Protein 6V7S (pdb70)

Solvent-accessible surface area: 10197 Å² total

Structure (mmCIF, N/CA/C/O backbone):
data_6V7S
#
_entry.id   6V7S
#
_cell.length_a   38.294
_cell.length_b   38.457
_cell.length_c   120.947
_cell.angle_alpha   90.000
_cell.angle_beta   90.000
_cell.angle_gamma   90.000
#
_symmetry.space_group_name_H-M   'P 21 21 21'
#
loop_
_entity.id
_entity.type
_entity.pdbx_description
1 polymer 'Small ubiquitin-related modifier 1'
2 polymer 'Protein PIAS'
3 water water
#
loop_
_atom_site.group_PDB
_atom_site.id
_atom_site.type_symbol
_atom_site.label_atom_id
_atom_site.label_alt_id
_atom_site.label_comp_id
_atom_site.label_asym_id
_atom_site.label_entity_id
_atom_site.label_seq_id
_atom_site.pdbx_PDB_ins_code
_atom_site.Cartn_x
_atom_site.Cartn_y
_atom_site.Cartn_z
_atom_site.occupancy
_atom_site.B_iso_or_equiv
_atom_site.auth_seq_id
_atom_site.auth_comp_id
_atom_site.auth_asym_id
_atom_site.auth_atom_id
_atom_site.pdbx_PDB_model_num
ATOM 1 N N . TYR A 1 7 ? -5.187 9.962 5.039 1.00 26.85 21 TYR C N 1
ATOM 2 C CA . TYR A 1 7 ? -5.337 8.590 4.587 1.00 26.19 21 TYR C CA 1
ATOM 3 C C . TYR A 1 7 ? -4.164 8.167 3.719 1.00 25.65 21 TYR C C 1
ATOM 4 O O . TYR A 1 7 ? -3.516 8.998 3.068 1.00 34.30 21 TYR C O 1
ATOM 22 N N . ILE A 1 8 ? -3.914 6.857 3.694 1.00 21.61 22 ILE C N 1
ATOM 23 C CA . ILE A 1 8 ? -2.960 6.284 2.760 1.00 22.54 22 ILE C CA 1
ATOM 24 C C . ILE A 1 8 ? -3.502 4.948 2.263 1.00 23.00 22 ILE C C 1
ATOM 25 O O . ILE A 1 8 ? -4.325 4.299 2.913 1.00 20.49 22 ILE C O 1
ATOM 41 N N . LYS A 1 9 ? -3.025 4.560 1.093 1.00 19.78 23 LYS C N 1
ATOM 42 C CA . LYS A 1 9 ? -3.349 3.274 0.505 1.00 18.70 23 LYS C CA 1
ATOM 43 C C . LYS A 1 9 ? -2.188 2.325 0.762 1.00 20.47 23 LYS C C 1
ATOM 44 O O . LYS A 1 9 ? -1.030 2.672 0.524 1.00 21.00 23 LYS C O 1
ATOM 63 N N . LEU A 1 10 ? -2.513 1.135 1.252 1.00 15.90 24 LEU C N 1
ATOM 64 C CA . LEU A 1 10 ? -1.549 0.085 1.541 1.00 15.03 24 LEU C CA 1
ATOM 65 C C . LEU A 1 10 ? -1.881 -1.120 0.673 1.00 19.28 24 LEU C C 1
ATOM 66 O O . LEU A 1 10 ? -3.055 -1.407 0.417 1.00 18.07 24 LEU C O 1
ATOM 82 N N . LYS A 1 11 ? -0.849 -1.806 0.195 1.00 17.45 25 LYS C N 1
ATOM 83 C CA . LYS A 1 11 ? -1.010 -2.984 -0.647 1.00 14.73 25 LYS C CA 1
ATOM 84 C C . LYS A 1 11 ? -0.698 -4.220 0.185 1.00 15.77 25 LYS C C 1
ATOM 85 O O . LYS A 1 11 ? 0.420 -4.363 0.701 1.00 17.10 25 LYS C O 1
ATOM 104 N N . VAL A 1 12 ? -1.664 -5.111 0.313 1.00 13.60 26 VAL C N 1
ATOM 105 C CA . VAL A 1 12 ? -1.499 -6.339 1.081 1.00 12.73 26 VAL C CA 1
ATOM 106 C C . VAL A 1 12 ? -1.288 -7.479 0.101 1.00 17.39 26 VAL C C 1
ATOM 107 O O . VAL A 1 12 ? -2.196 -7.828 -0.665 1.00 15.85 26 VAL C O 1
ATOM 120 N N . ILE A 1 13 ? -0.098 -8.059 0.154 1.00 13.75 27 ILE C N 1
ATOM 121 C CA . ILE A 1 13 ? 0.390 -9.021 -0.814 1.00 13.91 27 ILE C CA 1
ATOM 122 C C . ILE A 1 13 ? 0.427 -10.385 -0.163 1.00 16.37 27 ILE C C 1
ATOM 123 O O . ILE A 1 13 ? 1.029 -10.555 0.910 1.00 15.75 27 ILE C O 1
ATOM 139 N N . GLY A 1 14 ? -0.233 -11.341 -0.797 1.00 16.10 28 GLY C N 1
ATOM 140 C CA . GLY A 1 14 ? -0.314 -12.685 -0.271 1.00 15.04 28 GLY C CA 1
ATOM 141 C C . GLY A 1 14 ? 0.739 -13.608 -0.828 1.00 16.75 28 GLY C C 1
ATOM 142 O O . GLY A 1 14 ? 1.482 -13.266 -1.761 1.00 18.97 28 GLY C O 1
ATOM 146 N N . GLN A 1 15 ? 0.776 -14.823 -0.309 1.00 19.26 29 GLN C N 1
ATOM 147 C CA . GLN A 1 15 ? 1.826 -15.795 -0.645 1.00 23.80 29 GLN C CA 1
ATOM 148 C C . GLN A 1 15 ? 1.719 -16.194 -2.111 1.00 22.64 29 GLN C C 1
ATOM 149 O O . GLN A 1 15 ? 2.686 -16.566 -2.691 1.00 25.69 29 GLN C O 1
ATOM 163 N N . ASP A 1 16 ? 0.532 -16.028 -2.676 1.00 21.91 30 ASP C N 1
ATOM 164 C CA . ASP A 1 16 ? 0.296 -16.330 -4.075 1.00 21.93 30 ASP C CA 1
ATOM 165 C C . ASP A 1 16 ? 0.464 -15.124 -4.992 1.00 22.31 30 ASP C C 1
ATOM 166 O O . ASP A 1 16 ? 0.074 -15.192 -6.162 1.00 22.02 30 ASP C O 1
ATOM 175 N N . SER A 1 17 ? 0.995 -14.019 -4.484 1.00 20.71 31 SER C N 1
ATOM 176 C CA . SER A 1 17 ? 1.289 -12.818 -5.250 1.00 19.75 31 SER C CA 1
ATOM 177 C C . SER A 1 17 ? 0.045 -11.986 -5.519 1.00 17.17 31 SER C C 1
ATOM 178 O O . SER A 1 17 ? 0.148 -10.965 -6.235 1.00 18.95 31 SER C O 1
ATOM 186 N N . SER A 1 18 ? -1.130 -12.381 -5.025 1.00 16.80 32 SER C N 1
ATOM 187 C CA . SER A 1 18 ? -2.308 -11.553 -5.200 1.00 19.10 32 SER C CA 1
ATOM 188 C C . SER A 1 18 ? -2.206 -10.308 -4.315 1.00 16.74 32 SER C C 1
ATOM 189 O O . SER A 1 18 ? -1.417 -10.259 -3.370 1.00 18.76 32 SER C O 1
ATOM 197 N N . GLU A 1 19 ? -3.030 -9.302 -4.618 1.00 15.23 33 GLU C N 1
ATOM 198 C CA . GLU A 1 19 ? -3.015 -8.080 -3.839 1.00 14.61 33 GLU C CA 1
ATOM 199 C C . GLU A 1 19 ? -4.431 -7.625 -3.534 1.00 13.71 33 GLU C C 1
ATOM 200 O O . GLU A 1 19 ? -5.289 -7.608 -4.426 1.00 15.78 33 GLU C O 1
ATOM 212 N N . ILE A 1 20 ? -4.651 -7.183 -2.296 1.00 14.71 34 ILE C N 1
ATOM 213 C CA . ILE A 1 20 ? -5.823 -6.395 -1.941 1.00 13.14 34 ILE C CA 1
ATOM 214 C C . ILE A 1 20 ? -5.305 -5.106 -1.323 1.00 14.14 34 ILE C C 1
ATOM 215 O O . ILE A 1 20 ? -4.436 -5.146 -0.440 1.00 14.52 34 ILE C O 1
ATOM 231 N N . HIS A 1 21 ? -5.805 -3.975 -1.808 1.00 16.05 35 HIS C N 1
ATOM 232 C CA . HIS A 1 21 ? -5.372 -2.659 -1.355 1.00 15.26 35 HIS C CA 1
ATOM 233 C C . HIS A 1 21 ? -6.399 -2.084 -0.391 1.00 15.98 35 HIS C C 1
ATOM 234 O O . HIS A 1 21 ? -7.603 -2.352 -0.510 1.00 15.63 35 HIS C O 1
ATOM 248 N N . PHE A 1 22 ? -5.909 -1.345 0.605 1.00 14.83 36 PHE C N 1
ATOM 249 C CA . PHE A 1 22 ? -6.754 -0.770 1.637 1.00 15.46 36 PHE C CA 1
ATOM 250 C C . PHE A 1 22 ? -6.435 0.706 1.810 1.00 17.98 36 PHE C C 1
ATOM 251 O O . PHE A 1 22 ? -5.270 1.099 1.900 1.00 19.07 36 PHE C O 1
ATOM 293 N N . VAL A 1 24 ? -6.705 3.492 4.436 1.00 20.92 38 VAL C N 1
ATOM 294 C CA . VAL A 1 24 ? -6.819 3.604 5.875 1.00 25.07 38 VAL C CA 1
ATOM 295 C C . VAL A 1 24 ? -6.312 4.940 6.382 1.00 20.25 38 VAL C C 1
ATOM 296 O O . VAL A 1 24 ? -5.507 5.617 5.733 1.00 21.94 38 VAL C O 1
ATOM 309 N N . LYS A 1 25 ? -6.734 5.309 7.560 1.00 21.90 39 LYS C N 1
ATOM 310 C CA . LYS A 1 25 ? -6.189 6.454 8.219 1.00 25.62 39 LYS C CA 1
ATOM 311 C C . LYS A 1 25 ? -4.858 6.170 8.893 1.00 19.17 39 LYS C C 1
ATOM 312 O O . LYS A 1 25 ? -4.635 5.120 9.374 1.00 20.12 39 LYS C O 1
ATOM 331 N N . MET A 1 26 ? -4.017 7.182 8.930 1.00 21.62 40 MET C N 1
ATOM 332 C CA . MET A 1 26 ? -2.710 7.036 9.547 1.00 19.82 40 MET C CA 1
ATOM 333 C C . MET A 1 26 ? -2.813 6.671 11.012 1.00 24.30 40 MET C C 1
ATOM 334 O O . MET A 1 26 ? -1.858 6.107 11.563 1.00 21.98 40 MET C O 1
ATOM 348 N N . THR A 1 27 ? -3.943 6.969 11.647 1.00 20.40 41 THR C N 1
ATOM 349 C CA . THR A 1 27 ? -4.118 6.728 13.068 1.00 18.02 41 THR C CA 1
ATOM 350 C C . THR A 1 27 ? -4.952 5.495 13.366 1.00 22.25 41 THR C C 1
ATOM 351 O O . THR A 1 27 ? -5.164 5.172 14.539 1.00 25.29 41 THR C O 1
ATOM 362 N N . THR A 1 28 ? -5.408 4.791 12.343 1.00 20.02 42 THR C N 1
ATOM 363 C CA . THR A 1 28 ? -6.254 3.621 12.546 1.00 23.70 42 THR C CA 1
ATOM 364 C C . THR A 1 28 ? -5.441 2.435 13.031 1.00 17.85 42 THR C C 1
ATOM 365 O O . THR A 1 28 ? -4.365 2.129 12.502 1.00 21.46 42 THR C O 1
ATOM 376 N N . HIS A 1 29 ? -5.955 1.771 14.064 1.00 18.46 43 HIS C N 1
ATOM 377 C CA . HIS A 1 29 ? -5.382 0.514 14.518 1.00 15.69 43 HIS C CA 1
ATOM 378 C C . HIS A 1 29 ? -5.612 -0.555 13.457 1.00 16.60 43 HIS C C 1
ATOM 379 O O . HIS A 1 29 ? -6.709 -0.687 12.913 1.00 19.31 43 HIS C O 1
ATOM 393 N N . LEU A 1 30 ? -4.568 -1.300 13.141 1.00 14.93 44 LEU C N 1
ATOM 394 C CA . LEU A 1 30 ? -4.602 -2.127 11.936 1.00 17.94 44 LEU C CA 1
ATOM 395 C C . LEU A 1 30 ? -5.322 -3.459 12.105 1.00 14.89 44 LEU C C 1
ATOM 396 O O . LEU A 1 30 ? -5.431 -4.215 11.129 1.00 14.83 44 LEU C O 1
ATOM 412 N N . LYS A 1 31 ? -5.840 -3.769 13.282 1.00 15.11 45 LYS C N 1
ATOM 413 C CA . LYS A 1 31 ? -6.678 -4.948 13.437 1.00 16.29 45 LYS C CA 1
ATOM 414 C C . LYS A 1 31 ? -7.781 -4.998 12.380 1.00 16.83 45 LYS C C 1
ATOM 415 O O . LYS A 1 31 ? -8.057 -6.062 11.826 1.00 14.17 45 LYS C O 1
ATOM 434 N N . LYS A 1 32 ? -8.444 -3.864 12.118 1.00 17.63 46 LYS C N 1
ATOM 435 C CA . LYS A 1 32 ? -9.546 -3.849 11.160 1.00 20.20 46 LYS C CA 1
ATOM 436 C C . LYS A 1 32 ? -9.077 -4.275 9.767 1.00 16.37 46 LYS C C 1
ATOM 437 O O . LYS A 1 32 ? -9.787 -5.004 9.066 1.00 18.36 46 LYS C O 1
ATOM 456 N N . LEU A 1 33 ? -7.876 -3.844 9.358 1.00 16.00 47 LEU C N 1
ATOM 457 C CA . LEU A 1 33 ? -7.346 -4.261 8.066 1.00 14.05 47 LEU C CA 1
ATOM 458 C C . LEU A 1 33 ? -7.088 -5.759 8.062 1.00 15.47 47 LEU C C 1
ATOM 459 O O . LEU A 1 33 ? -7.430 -6.461 7.105 1.00 14.94 47 LEU C O 1
ATOM 475 N N . LYS A 1 34 ? -6.498 -6.272 9.140 1.00 15.00 48 LYS C N 1
ATOM 476 C CA . LYS A 1 34 ? -6.226 -7.702 9.246 1.00 14.36 48 LYS C CA 1
ATOM 477 C C . LYS A 1 34 ? -7.503 -8.516 9.130 1.00 12.81 48 LYS C C 1
ATOM 478 O O . LYS A 1 34 ? -7.564 -9.526 8.416 1.00 14.97 48 LYS C O 1
ATOM 497 N N . GLU A 1 35 ? -8.517 -8.117 9.835 1.00 14.62 49 GLU C N 1
ATOM 498 C CA . GLU A 1 35 ? -9.762 -8.820 9.828 1.00 13.80 49 GLU C CA 1
ATOM 499 C C . GLU A 1 35 ? -10.454 -8.793 8.490 1.00 12.25 49 GLU C C 1
ATOM 500 O O . GLU A 1 35 ? -10.992 -9.746 8.071 1.00 15.32 49 GLU C O 1
ATOM 512 N N . SER A 1 36 ? -10.415 -7.651 7.848 1.00 13.23 50 SER C N 1
ATOM 513 C CA . SER A 1 36 ? -11.028 -7.537 6.526 1.00 14.64 50 SER C CA 1
ATOM 514 C C . SER A 1 36 ? -10.287 -8.408 5.519 1.00 13.12 50 SER C C 1
ATOM 515 O O . SER A 1 36 ? -10.914 -9.110 4.714 1.00 13.84 50 SER C O 1
ATOM 523 N N . TYR A 1 37 ? -8.954 -8.379 5.542 1.00 12.67 51 TYR C N 1
ATOM 524 C CA . TYR A 1 37 ? -8.194 -9.214 4.623 1.00 12.61 51 TYR C CA 1
ATOM 525 C C . TYR A 1 37 ? -8.497 -10.701 4.846 1.00 11.77 51 TYR C C 1
ATOM 526 O O . TYR A 1 37 ? -8.728 -11.453 3.896 1.00 13.13 51 TYR C O 1
ATOM 544 N N . ALA A 1 38 ? -8.471 -11.160 6.097 1.00 13.70 52 ALA C N 1
ATOM 545 C CA . ALA A 1 38 ? -8.732 -12.576 6.356 1.00 14.26 52 ALA C CA 1
ATOM 546 C C . ALA A 1 38 ? -10.132 -12.959 5.916 1.00 12.35 52 ALA C C 1
ATOM 547 O O . ALA A 1 38 ? -10.360 -14.048 5.360 1.00 14.18 52 ALA C O 1
ATOM 554 N N . GLN A 1 39 ? -11.100 -12.079 6.161 1.00 14.40 53 GLN C N 1
ATOM 555 C CA . GLN A 1 39 ? -12.458 -12.348 5.713 1.00 14.34 53 GLN C CA 1
ATOM 556 C C . GLN A 1 39 ? -12.513 -12.565 4.208 1.00 16.01 53 GLN C C 1
ATOM 557 O O . GLN A 1 39 ? -13.166 -13.495 3.730 1.00 17.20 53 GLN C O 1
ATOM 571 N N . ARG A 1 40 ? -11.816 -11.713 3.443 1.00 13.28 54 ARG C N 1
ATOM 572 C CA A ARG A 1 40 ? -11.841 -11.837 1.993 0.50 13.82 54 ARG C CA 1
ATOM 573 C CA B ARG A 1 40 ? -11.841 -11.840 1.995 0.50 13.60 54 ARG C CA 1
ATOM 574 C C . ARG A 1 40 ? -11.083 -13.068 1.508 1.00 16.33 54 ARG C C 1
ATOM 575 O O . ARG A 1 40 ? -11.408 -13.611 0.442 1.00 16.74 54 ARG C O 1
ATOM 615 N N . GLN A 1 41 ? -10.082 -13.529 2.262 1.00 14.37 55 GLN C N 1
ATOM 616 C CA . GLN A 1 41 ? -9.423 -14.781 1.920 1.00 15.01 55 GLN C CA 1
ATOM 617 C C . GLN A 1 41 ? -10.190 -16.007 2.395 1.00 17.35 55 GLN C C 1
ATOM 618 O O . GLN A 1 41 ? -9.843 -17.130 2.001 1.00 23.35 55 GLN C O 1
ATOM 632 N N . GLY A 1 42 ? -11.232 -15.836 3.206 1.00 15.66 56 GLY C N 1
ATOM 633 C CA . GLY A 1 42 ? -11.990 -16.950 3.727 1.00 19.38 56 GLY C CA 1
ATOM 634 C C . GLY A 1 42 ? -11.268 -17.799 4.743 1.00 18.58 56 GLY C C 1
ATOM 635 O O . GLY A 1 42 ? -11.490 -19.021 4.778 1.00 21.68 56 GLY C O 1
ATOM 639 N N . VAL A 1 43 ? -10.397 -17.192 5.558 1.00 17.48 57 VAL C N 1
ATOM 640 C CA . VAL A 1 43 ? -9.645 -17.916 6.578 1.00 19.10 57 VAL C CA 1
ATOM 641 C C . VAL A 1 43 ? -9.705 -17.156 7.887 1.00 16.17 57 VAL C C 1
ATOM 642 O O . VAL A 1 43 ? -9.938 -15.931 7.914 1.00 17.67 57 VAL C O 1
ATOM 655 N N . PRO A 1 44 ? -9.451 -17.837 9.006 1.00 17.74 58 PRO C N 1
ATOM 656 C CA . PRO A 1 44 ? -9.449 -17.156 10.296 1.00 19.00 58 PRO C CA 1
ATOM 657 C C . PRO A 1 44 ? -8.295 -16.182 10.388 1.00 18.82 58 PRO C C 1
ATOM 658 O O . PRO A 1 44 ? -7.190 -16.437 9.893 1.00 17.57 58 PRO C O 1
ATOM 669 N N . MET A 1 45 ? -8.564 -15.028 11.015 1.00 21.90 59 MET C N 1
ATOM 670 C CA . MET A 1 45 ? -7.520 -14.025 11.171 1.00 19.77 59 MET C CA 1
ATOM 671 C C . MET A 1 45 ? -6.299 -14.611 11.870 1.00 17.45 59 MET C C 1
ATOM 672 O O . MET A 1 45 ? -5.163 -14.317 11.487 1.00 21.25 59 MET C O 1
ATOM 686 N N . ASN A 1 46 ? -6.509 -15.476 12.867 1.00 20.48 60 ASN C N 1
ATOM 687 C CA . ASN A 1 46 ? -5.367 -16.007 13.602 1.00 23.63 60 ASN C CA 1
ATOM 688 C C . ASN A 1 46 ? -4.558 -17.033 12.809 1.00 24.66 60 ASN C C 1
ATOM 689 O O . ASN A 1 46 ? -3.536 -17.500 13.319 1.00 23.51 60 ASN C O 1
ATOM 700 N N . SER A 1 47 ? -4.951 -17.367 11.585 1.00 18.34 61 SER C N 1
ATOM 701 C CA . SER A 1 47 ? -4.165 -18.270 10.765 1.00 18.19 61 SER C CA 1
ATOM 702 C C . SER A 1 47 ? -3.115 -17.537 9.942 1.00 16.75 61 SER C C 1
ATOM 703 O O . SER A 1 47 ? -2.337 -18.199 9.248 1.00 19.44 61 SER C O 1
ATOM 711 N N . LEU A 1 48 ? -3.100 -16.208 10.004 1.00 15.21 62 LEU C N 1
ATOM 712 C CA . LEU A 1 48 ? -2.229 -15.383 9.194 1.00 16.13 62 LEU C CA 1
ATOM 713 C C . LEU A 1 48 ? -1.376 -14.515 10.101 1.00 17.65 62 LEU C C 1
ATOM 714 O O . LEU A 1 48 ? -1.729 -14.263 11.253 1.00 19.71 62 LEU C O 1
ATOM 730 N N . ARG A 1 49 ? -0.222 -14.102 9.571 1.00 14.00 63 ARG C N 1
ATOM 731 C CA . ARG A 1 49 ? 0.581 -13.053 10.168 1.00 13.22 63 ARG C CA 1
ATOM 732 C C . ARG A 1 49 ? 0.854 -11.993 9.113 1.00 15.08 63 ARG C C 1
ATOM 733 O O . ARG A 1 49 ? 1.033 -12.301 7.931 1.00 14.16 63 ARG C O 1
ATOM 754 N N . PHE A 1 50 ? 0.850 -10.742 9.543 1.00 13.73 64 PHE C N 1
ATOM 755 C CA . PHE A 1 50 ? 0.934 -9.594 8.652 1.00 12.82 64 PHE C CA 1
ATOM 756 C C . PHE A 1 50 ? 2.225 -8.866 8.994 1.00 14.04 64 PHE C C 1
ATOM 757 O O . PHE A 1 50 ? 2.426 -8.480 10.154 1.00 13.38 64 PHE C O 1
ATOM 774 N N . LEU A 1 51 ? 3.100 -8.692 8.012 1.00 14.29 65 LEU C N 1
ATOM 775 C CA . LEU A 1 51 ? 4.410 -8.111 8.237 1.00 12.03 65 LEU C CA 1
ATOM 776 C C . LEU A 1 51 ? 4.596 -6.832 7.437 1.00 13.18 65 LEU C C 1
ATOM 777 O O . LEU A 1 51 ? 4.107 -6.700 6.307 1.00 14.57 65 LEU C O 1
ATOM 793 N N . PHE A 1 52 ? 5.269 -5.867 8.060 1.00 13.61 66 PHE C N 1
ATOM 794 C CA . PHE A 1 52 ? 5.740 -4.667 7.389 1.00 14.49 66 PHE C CA 1
ATOM 795 C C . PHE A 1 52 ? 7.250 -4.626 7.547 1.00 15.63 66 PHE C C 1
ATOM 796 O O . PHE A 1 52 ? 7.760 -4.619 8.672 1.00 16.93 66 PHE C O 1
ATOM 813 N N . GLU A 1 53 ? 7.958 -4.626 6.426 1.00 15.94 67 GLU C N 1
ATOM 814 C CA . GLU A 1 53 ? 9.419 -4.694 6.442 1.00 18.74 67 GLU C CA 1
ATOM 815 C C . GLU A 1 53 ? 9.875 -5.876 7.297 1.00 17.29 67 GLU C C 1
ATOM 816 O O . GLU A 1 53 ? 10.876 -5.811 8.027 1.00 20.80 67 GLU C O 1
ATOM 828 N N . GLY A 1 54 ? 9.132 -6.977 7.193 1.00 17.67 68 GLY C N 1
ATOM 829 C CA . GLY A 1 54 ? 9.472 -8.218 7.856 1.00 20.02 68 GLY C CA 1
ATOM 830 C C . GLY A 1 54 ? 9.074 -8.297 9.314 1.00 19.43 68 GLY C C 1
ATOM 831 O O . GLY A 1 54 ? 9.231 -9.358 9.927 1.00 20.27 68 GLY C O 1
ATOM 835 N N . GLN A 1 55 ? 8.544 -7.222 9.884 1.00 18.21 69 GLN C N 1
ATOM 836 C CA . GLN A 1 55 ? 8.210 -7.205 11.298 1.00 20.00 69 GLN C CA 1
ATOM 837 C C . GLN A 1 55 ? 6.702 -7.296 11.493 1.00 18.43 69 GLN C C 1
ATOM 838 O O . GLN A 1 55 ? 5.916 -6.756 10.714 1.00 15.51 69 GLN C O 1
ATOM 852 N N . ARG A 1 56 ? 6.310 -7.965 12.565 1.00 16.66 70 ARG C N 1
ATOM 853 C CA . ARG A 1 56 ? 4.906 -8.263 12.764 1.00 14.33 70 ARG C CA 1
ATOM 854 C C . ARG A 1 56 ? 4.114 -7.016 13.120 1.00 18.17 70 ARG C C 1
ATOM 855 O O . ARG A 1 56 ? 4.505 -6.232 14.009 1.00 17.87 70 ARG C O 1
ATOM 876 N N . ILE A 1 57 ? 2.981 -6.870 12.443 1.00 16.87 71 ILE C N 1
ATOM 877 C CA . ILE A 1 57 ? 2.022 -5.803 12.699 1.00 15.12 71 ILE C CA 1
ATOM 878 C C . ILE A 1 57 ? 1.069 -6.297 13.759 1.00 17.40 71 ILE C C 1
ATOM 879 O O . ILE A 1 57 ? 0.359 -7.274 13.556 1.00 16.30 71 ILE C O 1
ATOM 895 N N . ALA A 1 58 ? 1.033 -5.603 14.890 1.00 15.80 72 ALA C N 1
ATOM 896 C CA . ALA A 1 58 ? 0.104 -5.933 15.947 1.00 17.21 72 ALA C CA 1
ATOM 897 C C . ALA A 1 58 ? -1.264 -5.329 15.659 1.00 16.07 72 ALA C C 1
ATOM 898 O O . ALA A 1 58 ? -1.406 -4.381 14.880 1.00 16.26 72 ALA C O 1
ATOM 905 N N . ASP A 1 59 ? -2.262 -5.853 16.360 1.00 17.15 73 ASP C N 1
ATOM 906 C CA . ASP A 1 59 ? -3.620 -5.377 16.180 1.00 14.66 73 ASP C CA 1
ATOM 907 C C . ASP A 1 59 ? -3.749 -3.892 16.521 1.00 18.95 73 ASP C C 1
ATOM 908 O O . ASP A 1 59 ? -4.628 -3.206 15.987 1.00 15.23 73 ASP C O 1
ATOM 917 N N . ASN A 1 60 ? -2.916 -3.386 17.427 1.00 16.70 74 ASN C N 1
ATOM 918 C CA . ASN A 1 60 ? -3.012 -1.996 17.861 1.00 16.36 74 ASN C CA 1
ATOM 919 C C . ASN A 1 60 ? -1.965 -1.089 17.234 1.00 16.38 74 ASN C C 1
ATOM 920 O O . ASN A 1 60 ? -1.862 0.080 17.620 1.00 19.08 74 ASN C O 1
ATOM 931 N N . HIS A 1 61 ? -1.179 -1.595 16.288 1.00 15.68 75 HIS C N 1
ATOM 932 C CA . HIS A 1 61 ? -0.287 -0.739 15.538 1.00 15.28 75 HIS C CA 1
ATOM 933 C C . HIS A 1 61 ? -1.063 0.161 14.579 1.00 16.62 75 HIS C C 1
ATOM 934 O O . HIS A 1 61 ? -2.116 -0.216 14.050 1.00 16.70 75 HIS C O 1
ATOM 948 N N . THR A 1 62 ? -0.516 1.347 14.348 1.00 15.48 76 THR C N 1
ATOM 949 C CA . THR A 1 62 ? -1.017 2.277 13.349 1.00 15.45 76 THR C CA 1
ATOM 950 C C . THR A 1 62 ? 0.000 2.508 12.247 1.00 15.80 76 THR C C 1
ATOM 951 O O . THR A 1 62 ? 1.210 2.331 12.445 1.00 15.49 76 THR C O 1
ATOM 962 N N . PRO A 1 63 ? -0.449 2.910 11.063 1.00 17.31 77 PRO C N 1
ATOM 963 C CA . PRO A 1 63 ? 0.503 3.262 10.009 1.00 16.80 77 PRO C CA 1
ATOM 964 C C . PRO A 1 63 ? 1.482 4.322 10.457 1.00 21.35 77 PRO C C 1
ATOM 965 O O . PRO A 1 63 ? 2.668 4.251 10.123 1.00 18.64 77 PRO C O 1
ATOM 976 N N . LYS A 1 64 ? 1.013 5.308 11.215 1.00 20.20 78 LYS C N 1
ATOM 977 C CA . LYS A 1 64 ? 1.894 6.355 11.716 1.00 19.86 78 LYS C CA 1
ATOM 978 C C . LYS A 1 64 ? 3.011 5.767 12.573 1.00 23.37 78 LYS C C 1
ATOM 979 O O . LYS A 1 64 ? 4.188 6.117 12.403 1.00 23.19 78 LYS C O 1
ATOM 998 N N . GLU A 1 65 ? 2.666 4.871 13.505 1.00 20.80 79 GLU C N 1
ATOM 999 C CA . GLU A 1 65 ? 3.677 4.284 14.379 1.00 20.06 79 GLU C CA 1
ATOM 1000 C C . GLU A 1 65 ? 4.684 3.456 13.601 1.00 20.68 79 GLU C C 1
ATOM 1001 O O . GLU A 1 65 ? 5.872 3.428 13.943 1.00 22.42 79 GLU C O 1
ATOM 1013 N N . LEU A 1 66 ? 4.229 2.759 12.562 1.00 17.23 80 LEU C N 1
ATOM 1014 C CA . LEU A 1 66 ? 5.125 1.899 11.810 1.00 18.49 80 LEU C CA 1
ATOM 1015 C C . LEU A 1 66 ? 5.904 2.644 10.740 1.00 17.12 80 LEU C C 1
ATOM 1016 O O . LEU A 1 66 ? 6.768 2.034 10.098 1.00 23.00 80 LEU C O 1
ATOM 1032 N N . GLY A 1 67 ? 5.595 3.913 10.504 1.00 19.94 81 GLY C N 1
ATOM 1033 C CA . GLY A 1 67 ? 6.310 4.662 9.493 1.00 20.54 81 GLY C CA 1
ATOM 1034 C C . GLY A 1 67 ? 5.863 4.362 8.091 1.00 18.68 81 GLY C C 1
ATOM 1035 O O . GLY A 1 67 ? 6.642 4.540 7.138 1.00 21.36 81 GLY C O 1
ATOM 1039 N N . MET A 1 68 ? 4.627 3.915 7.930 1.00 18.89 82 MET C N 1
ATOM 1040 C CA . MET A 1 68 ? 4.110 3.571 6.614 1.00 19.41 82 MET C CA 1
ATOM 1041 C C . MET A 1 68 ? 3.816 4.804 5.778 1.00 21.18 82 MET C C 1
ATOM 1042 O O . MET A 1 68 ? 3.463 5.878 6.283 1.00 23.88 82 MET C O 1
ATOM 1056 N N . GLU A 1 69 ? 3.986 4.632 4.467 1.00 23.71 83 GLU C N 1
ATOM 1057 C CA . GLU A 1 69 ? 3.779 5.675 3.484 1.00 20.67 83 GLU C CA 1
ATOM 1058 C C . GLU A 1 69 ? 2.875 5.152 2.379 1.00 22.02 83 GLU C C 1
ATOM 1059 O O . GLU A 1 69 ? 2.659 3.942 2.236 1.00 19.70 83 GLU C O 1
ATOM 1071 N N . GLU A 1 70 ? 2.332 6.088 1.605 1.00 21.48 84 GLU C N 1
ATOM 1072 C CA . GLU A 1 70 ? 1.456 5.755 0.493 1.00 20.15 84 GLU C CA 1
ATOM 1073 C C . GLU A 1 70 ? 2.052 4.641 -0.362 1.00 18.25 84 GLU C C 1
ATOM 1074 O O . GLU A 1 70 ? 3.219 4.697 -0.773 1.00 20.00 84 GLU C O 1
ATOM 1086 N N . GLU A 1 71 ? 1.223 3.636 -0.622 1.00 19.28 85 GLU C N 1
ATOM 1087 C CA . GLU A 1 71 ? 1.501 2.483 -1.474 1.00 19.01 85 GLU C CA 1
ATOM 1088 C C . GLU A 1 71 ? 2.500 1.496 -0.879 1.00 19.99 85 GLU C C 1
ATOM 1089 O O . GLU A 1 71 ? 2.908 0.560 -1.575 1.00 21.21 85 GLU C O 1
ATOM 1101 N N . ASP A 1 72 ? 2.857 1.633 0.400 1.00 17.94 86 ASP C N 1
ATOM 1102 C CA . ASP A 1 72 ? 3.699 0.639 1.042 1.00 16.03 86 ASP C CA 1
ATOM 1103 C C . ASP A 1 72 ? 3.025 -0.733 1.048 1.00 16.84 86 ASP C C 1
ATOM 1104 O O . ASP A 1 72 ? 1.795 -0.866 0.996 1.00 16.79 86 ASP C O 1
ATOM 1113 N N . VAL A 1 73 ? 3.865 -1.760 1.146 1.00 15.22 87 VAL C N 1
ATOM 1114 C CA . VAL A 1 73 ? 3.449 -3.156 1.097 1.00 14.62 87 VAL C CA 1
ATOM 1115 C C . VAL A 1 73 ? 3.365 -3.746 2.491 1.00 16.21 87 VAL C C 1
ATOM 1116 O O . VAL A 1 73 ? 4.297 -3.597 3.301 1.00 16.83 87 VAL C O 1
ATOM 1129 N N . ILE A 1 74 ? 2.276 -4.484 2.738 1.00 13.44 88 ILE C N 1
ATOM 1130 C CA . ILE A 1 74 ? 2.153 -5.407 3.859 1.00 14.33 88 ILE C CA 1
ATOM 1131 C C . ILE A 1 74 ? 2.196 -6.803 3.263 1.00 16.61 88 ILE C C 1
ATOM 1132 O O . ILE A 1 74 ? 1.465 -7.086 2.307 1.00 17.35 88 ILE C O 1
ATOM 1148 N N . GLU A 1 75 ? 3.054 -7.668 3.800 1.00 14.05 89 GLU C N 1
ATOM 1149 C CA . GLU A 1 75 ? 3.075 -9.040 3.339 1.00 13.56 89 GLU C CA 1
ATOM 1150 C C . GLU A 1 75 ? 2.296 -9.914 4.301 1.00 13.09 89 GLU C C 1
ATOM 1151 O O . GLU A 1 75 ? 2.440 -9.773 5.518 1.00 15.63 89 GLU C O 1
ATOM 1163 N N . VAL A 1 76 ? 1.554 -10.872 3.765 1.00 14.15 90 VAL C N 1
ATOM 1164 C CA . VAL A 1 76 ? 0.834 -11.835 4.583 1.00 13.63 90 VAL C CA 1
ATOM 1165 C C . VAL A 1 76 ? 1.456 -13.206 4.390 1.00 14.47 90 VAL C C 1
ATOM 1166 O O . VAL A 1 76 ? 1.685 -13.656 3.257 1.00 17.74 90 VAL C O 1
ATOM 1179 N N . TYR A 1 77 ? 1.747 -13.854 5.502 1.00 14.34 91 TYR C N 1
ATOM 1180 C CA . TYR A 1 77 ? 2.268 -15.204 5.553 1.00 14.74 91 TYR C CA 1
ATOM 1181 C C . TYR A 1 77 ? 1.309 -16.024 6.401 1.00 17.24 91 TYR C C 1
ATOM 1182 O O . TYR A 1 77 ? 0.539 -15.480 7.198 1.00 15.15 91 TYR C O 1
ATOM 1200 N N . GLN A 1 78 ? 1.342 -17.339 6.204 1.00 16.34 92 GLN C N 1
ATOM 1201 C CA . GLN A 1 78 ? 0.701 -18.230 7.168 1.00 16.56 92 GLN C CA 1
ATOM 1202 C C . GLN A 1 78 ? 1.356 -18.018 8.523 1.00 21.62 92 GLN C C 1
ATOM 1203 O O . GLN A 1 78 ? 2.570 -17.822 8.617 1.00 19.55 92 GLN C O 1
ATOM 1217 N N . GLU A 1 79 ? 0.557 -18.063 9.57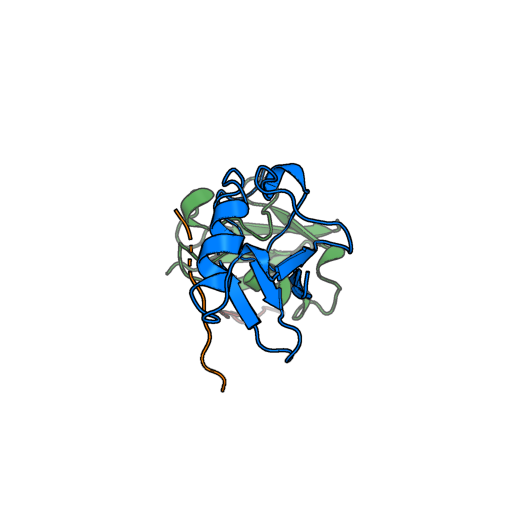4 1.00 19.53 93 GLU C N 1
ATOM 1218 C CA . GLU A 1 79 ? 1.092 -17.963 10.915 1.00 17.15 93 GLU C CA 1
ATOM 1219 C C . GLU A 1 79 ? 2.111 -19.077 11.141 1.00 28.02 93 GLU C C 1
ATOM 1220 O O . GLU A 1 79 ? 2.016 -20.127 10.509 1.00 25.64 93 GLU C O 1
ATOM 1232 N N . GLY B 2 3 ? -6.015 -15.575 -15.089 1.00 41.02 5 GLY D N 1
ATOM 1233 C CA . GLY B 2 3 ? -5.823 -14.301 -15.761 1.00 41.45 5 GLY D CA 1
ATOM 1234 C C . GLY B 2 3 ? -5.396 -13.167 -14.850 1.00 39.14 5 GLY D C 1
ATOM 1235 O O . GLY B 2 3 ? -4.883 -13.383 -13.742 1.00 36.82 5 GLY D O 1
ATOM 1238 N N . GLU B 2 4 ? -5.630 -11.940 -15.310 1.00 24.50 6 GLU D N 1
ATOM 1239 C CA . GLU B 2 4 ? -5.184 -10.742 -14.605 1.00 20.49 6 GLU D CA 1
ATOM 1240 C C . GLU B 2 4 ? -6.277 -10.277 -13.652 1.00 17.87 6 GLU D C 1
ATOM 1241 O O . GLU B 2 4 ? -7.412 -9.996 -14.065 1.00 19.71 6 GLU D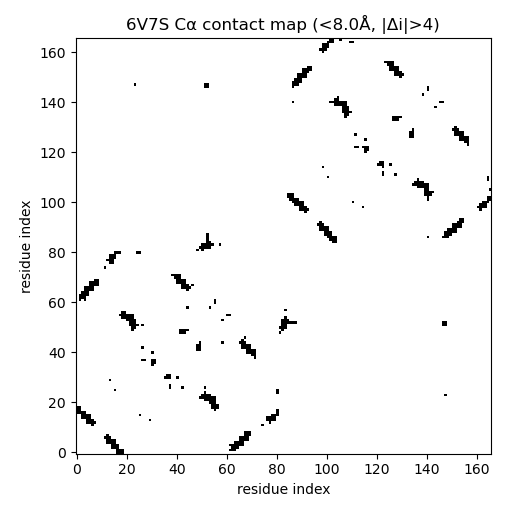 O 1
ATOM 1253 N N . ALA B 2 5 ? -5.932 -10.163 -12.367 1.00 16.22 7 ALA D N 1
ATOM 1254 C CA . ALA B 2 5 ? -6.889 -9.666 -11.397 1.00 15.96 7 ALA D CA 1
ATOM 1255 C C . ALA B 2 5 ? -7.186 -8.196 -11.635 1.00 16.42 7 ALA D C 1
ATOM 1256 O O . ALA B 2 5 ? -6.334 -7.428 -12.101 1.00 16.60 7 ALA D O 1
ATOM 1263 N N . GLU B 2 6 ? -8.412 -7.807 -11.329 1.00 17.35 8 GLU D N 1
ATOM 1264 C CA . GLU B 2 6 ? -8.750 -6.400 -11.303 1.00 17.02 8 GLU D CA 1
ATOM 1265 C C . GLU B 2 6 ? -8.232 -5.762 -10.025 1.00 16.30 8 GLU D C 1
ATOM 1266 O O . GLU B 2 6 ? -8.019 -6.433 -9.007 1.00 16.43 8 GLU D O 1
ATOM 1278 N N . GLU B 2 7 ? -8.129 -4.432 -10.055 1.00 17.53 9 GLU D N 1
ATOM 1279 C CA . GLU B 2 7 ? -7.769 -3.681 -8.867 1.00 16.93 9 GLU D CA 1
ATOM 1280 C C . GLU B 2 7 ? -8.848 -3.801 -7.803 1.00 15.87 9 GLU D C 1
ATOM 1281 O O . GLU B 2 7 ? -10.045 -3.751 -8.099 1.00 17.67 9 GLU D O 1
ATOM 1293 N N . ARG B 2 8 ? -8.401 -4.020 -6.564 1.00 15.01 10 ARG D N 1
ATOM 1294 C CA . ARG B 2 8 ? -9.280 -4.152 -5.409 1.00 14.71 10 ARG D CA 1
ATOM 1295 C C . ARG B 2 8 ? -8.805 -3.160 -4.365 1.00 14.37 10 ARG D C 1
ATOM 1296 O O . ARG B 2 8 ? -7.677 -3.278 -3.877 1.00 17.32 10 ARG D O 1
ATOM 1317 N N . ILE B 2 9 ? -9.647 -2.180 -4.047 1.00 15.14 11 ILE D N 1
ATOM 1318 C CA . ILE B 2 9 ? -9.375 -1.242 -2.971 1.00 16.33 11 ILE D CA 1
ATOM 1319 C C . ILE B 2 9 ? -10.562 -1.250 -2.017 1.00 16.71 11 ILE D C 1
ATOM 1320 O O . ILE B 2 9 ? -11.708 -1.031 -2.441 1.00 17.97 11 ILE D O 1
ATOM 1336 N N . ILE B 2 10 ? -10.274 -1.470 -0.741 1.00 17.29 12 ILE D N 1
ATOM 1337 C CA A ILE B 2 10 ? -11.291 -1.467 0.308 0.50 13.89 12 ILE D CA 1
ATOM 1338 C CA B ILE B 2 10 ? -11.283 -1.472 0.308 0.50 15.34 12 ILE D CA 1
ATOM 1339 C C . ILE B 2 10 ? -11.014 -0.309 1.250 1.00 16.35 12 ILE D C 1
ATOM 1340 O O . ILE B 2 10 ? -9.894 -0.149 1.728 1.00 17.19 12 ILE D O 1
ATOM 1384 N N . LEU B 2 12 ? -11.508 1.483 4.854 1.00 27.43 14 LEU D N 1
ATOM 1385 C CA . LEU B 2 12 ? -11.853 1.177 6.238 1.00 38.59 14 LEU D CA 1
ATOM 1386 C C . LEU B 2 12 ? -11.998 2.455 7.066 1.00 39.26 14 LEU D C 1
ATOM 1387 O O . LEU B 2 12 ? -11.156 3.349 6.980 1.00 43.81 14 LEU D O 1
ATOM 1403 N N . LYS C 1 3 ? 6.813 -6.414 19.952 1.00 44.86 17 LYS A N 1
ATOM 1404 C CA . LYS C 1 3 ? 6.470 -5.036 19.627 1.00 42.30 17 LYS A CA 1
ATOM 1405 C C . LYS C 1 3 ? 4.984 -4.894 19.295 1.00 40.60 17 LYS A C 1
ATOM 1406 O O . LYS C 1 3 ? 4.413 -5.713 18.567 1.00 36.39 17 LYS A O 1
ATOM 1424 N N . GLU C 1 4 ? 4.369 -3.875 19.865 1.00 37.25 18 GLU A N 1
ATOM 1425 C CA . GLU C 1 4 ? 3.019 -3.485 19.554 1.00 35.48 18 GLU A CA 1
ATOM 1426 C C . GLU C 1 4 ? 2.765 -2.002 19.670 1.00 29.19 18 GLU A C 1
ATOM 1427 O O . GLU C 1 4 ? 3.643 -1.242 19.868 1.00 32.60 18 GLU A O 1
ATOM 1439 N N . GLY C 1 5 ? 1.540 -1.605 19.436 1.00 28.37 19 GLY A N 1
ATOM 1440 C CA . GLY C 1 5 ? 1.250 -0.191 19.429 1.00 23.84 19 GLY A CA 1
ATOM 1441 C C . GLY C 1 5 ? 1.352 0.438 20.806 1.00 25.29 19 GLY A C 1
ATOM 1442 O O . GLY C 1 5 ? 1.355 -0.227 21.843 1.00 25.09 19 GLY A O 1
ATOM 1446 N N . GLU C 1 6 ? 1.404 1.773 20.791 1.00 20.19 20 GLU A N 1
ATOM 1447 C CA . GLU C 1 6 ? 1.442 2.560 22.020 1.00 22.57 20 GLU A CA 1
ATOM 1448 C C . GLU C 1 6 ? 0.118 2.573 22.767 1.00 23.81 20 GLU A C 1
ATOM 1449 O O . GLU C 1 6 ? 0.106 2.770 23.991 1.00 21.25 20 GLU A O 1
ATOM 1461 N N . TYR C 1 7 ? -1.013 2.432 22.071 1.00 19.16 21 TYR A N 1
ATOM 1462 C CA . TYR C 1 7 ? -2.325 2.528 22.665 1.00 17.99 21 TYR A CA 1
ATOM 1463 C C . TYR C 1 7 ? -3.134 1.295 22.305 1.00 17.28 21 TYR A C 1
ATOM 1464 O O . TYR C 1 7 ? -2.876 0.644 21.297 1.00 18.23 21 TYR A O 1
ATOM 1482 N N . ILE C 1 8 ? -4.115 0.983 23.143 1.00 18.01 22 ILE A N 1
AT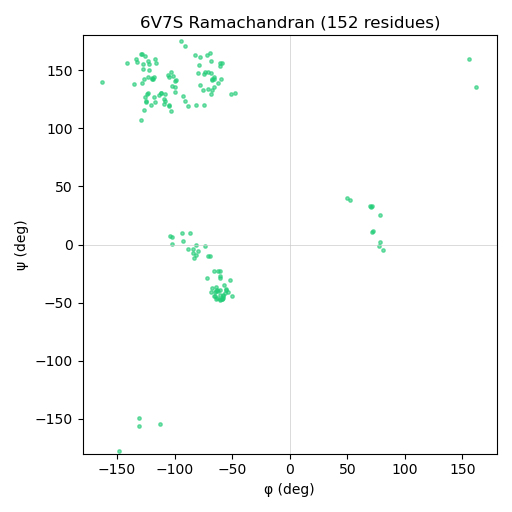OM 1483 C CA . ILE C 1 8 ? -5.100 -0.034 22.831 1.00 14.75 22 ILE A CA 1
ATOM 1484 C C . ILE C 1 8 ? -6.497 0.556 23.010 1.00 14.67 22 ILE A C 1
ATOM 1485 O O . ILE C 1 8 ? -6.719 1.440 23.850 1.00 15.81 22 ILE A O 1
ATOM 1501 N N . LYS C 1 9 ? -7.450 0.032 22.241 1.00 14.45 23 LYS A N 1
ATOM 1502 C CA . LYS C 1 9 ? -8.864 0.265 22.499 1.00 13.83 23 LYS A CA 1
ATOM 1503 C C . LYS C 1 9 ? -9.382 -0.868 23.386 1.00 14.55 23 LYS A C 1
ATOM 1504 O O . LYS C 1 9 ? -9.189 -2.047 23.074 1.00 16.89 23 LYS A O 1
ATOM 1523 N N . LEU C 1 10 ? -10.030 -0.504 24.489 1.00 14.05 24 LEU A N 1
ATOM 1524 C CA . LEU C 1 10 ? -10.656 -1.441 25.396 1.00 13.11 24 LEU A CA 1
ATOM 1525 C C . LEU C 1 10 ? -12.150 -1.162 25.424 1.00 14.47 24 LEU A C 1
ATOM 1526 O O . LEU C 1 10 ? -12.572 -0.002 25.379 1.00 13.84 24 LEU A O 1
ATOM 1542 N N . LYS C 1 11 ? -12.936 -2.231 25.545 1.00 12.61 25 LYS A N 1
ATOM 1543 C CA . LYS C 1 11 ? -14.389 -2.133 25.596 1.00 12.76 25 LYS A CA 1
ATOM 1544 C C . LYS C 1 11 ? -14.828 -2.466 27.009 1.00 15.94 25 LYS A C 1
ATOM 1545 O O . LYS C 1 11 ? -14.535 -3.559 27.500 1.00 15.43 25 LYS A O 1
ATOM 1564 N N . VAL C 1 12 ? -15.507 -1.528 27.655 1.00 13.73 26 VAL A N 1
ATOM 1565 C CA . VAL C 1 12 ? -15.984 -1.714 29.020 1.00 11.42 26 VAL A CA 1
ATOM 1566 C C . VAL C 1 12 ? -17.485 -1.970 28.965 1.00 14.80 26 VAL A C 1
ATOM 1567 O O . VAL C 1 12 ? -18.255 -1.115 28.509 1.00 15.53 26 VAL A O 1
ATOM 1580 N N . ILE C 1 13 ? -17.886 -3.140 29.447 1.00 13.17 27 ILE A N 1
ATOM 1581 C CA . ILE C 1 13 ? -19.253 -3.651 29.324 1.00 14.16 27 ILE A CA 1
ATOM 1582 C C . ILE C 1 13 ? -19.892 -3.578 30.704 1.00 16.61 27 ILE A C 1
ATOM 1583 O O . ILE C 1 13 ? -19.400 -4.212 31.653 1.00 15.64 27 ILE A O 1
ATOM 1599 N N . GLY C 1 14 ? -21.021 -2.878 30.802 1.00 17.32 28 GLY A N 1
ATOM 1600 C CA . GLY C 1 14 ? -21.741 -2.767 32.058 1.00 19.24 28 GLY A CA 1
ATOM 1601 C C . GLY C 1 14 ? -22.786 -3.850 32.243 1.00 19.10 28 GLY A C 1
ATOM 1602 O O . GLY C 1 14 ? -23.085 -4.624 31.335 1.00 20.39 28 GLY A O 1
ATOM 1606 N N . GLN C 1 15 ? -23.338 -3.891 33.458 1.00 21.68 29 GLN A N 1
ATOM 1607 C CA . GLN C 1 15 ? -24.339 -4.901 33.787 1.00 33.19 29 GLN A CA 1
ATOM 1608 C C . GLN C 1 15 ? -25.565 -4.801 32.894 1.00 31.71 29 GLN A C 1
ATOM 1609 O O . GLN C 1 15 ? -26.264 -5.802 32.687 1.00 32.24 29 GLN A O 1
ATOM 1623 N N . ASP C 1 16 ? -25.854 -3.607 32.373 1.00 24.59 30 ASP A N 1
ATOM 1624 C CA . ASP C 1 16 ? -26.959 -3.398 31.451 1.00 24.13 30 ASP A CA 1
ATOM 1625 C C . ASP C 1 16 ? -26.587 -3.657 30.003 1.00 29.00 30 ASP A C 1
ATOM 1626 O O . ASP C 1 16 ? -27.364 -3.307 29.115 1.00 24.83 30 ASP A O 1
ATOM 1635 N N . SER C 1 17 ? -25.413 -4.230 29.742 1.00 24.73 31 SER A N 1
ATOM 1636 C CA A SER C 1 17 ? -24.928 -4.568 28.409 0.50 24.16 31 SER A CA 1
ATOM 1637 C CA B SER C 1 17 ? -24.925 -4.568 28.410 0.50 24.14 31 SER A CA 1
ATOM 1638 C C . SER C 1 17 ? -24.493 -3.351 27.609 1.00 20.25 31 SER A C 1
ATOM 1639 O O . SER C 1 17 ? -24.100 -3.502 26.449 1.00 21.65 31 SER A O 1
ATOM 1653 N N . SER C 1 18 ? -24.562 -2.150 28.174 1.00 18.10 32 SER A N 1
ATOM 1654 C CA . SER C 1 18 ? -24.034 -0.977 27.503 1.00 15.87 32 SER A CA 1
ATOM 1655 C C . SER C 1 18 ? -22.511 -1.062 27.432 1.00 16.74 32 SER A C 1
ATOM 1656 O O . SER C 1 18 ? -21.862 -1.776 28.210 1.00 19.58 32 SER A O 1
ATOM 1664 N N . GLU C 1 19 ? -21.932 -0.336 26.477 1.00 16.79 33 GLU A N 1
ATOM 1665 C CA . GLU C 1 19 ? -20.490 -0.305 26.322 1.00 14.92 33 GLU A CA 1
ATOM 1666 C C . GLU C 1 19 ? -19.971 1.120 26.269 1.00 15.26 33 GLU A C 1
ATOM 1667 O O . GLU C 1 19 ? -20.570 1.977 25.608 1.00 16.67 33 GLU A O 1
ATOM 1679 N N . ILE C 1 20 ? -18.838 1.361 26.942 1.00 14.49 34 ILE A N 1
ATOM 1680 C CA . ILE C 1 20 ? -18.039 2.565 26.738 1.00 13.30 34 ILE A CA 1
ATOM 1681 C C . ILE C 1 20 ? -16.648 2.077 26.360 1.00 14.35 34 ILE A C 1
ATOM 1682 O O . ILE C 1 20 ? -16.109 1.187 27.027 1.00 14.30 34 ILE A O 1
ATOM 1698 N N . HIS C 1 21 ? -16.096 2.625 25.279 1.00 15.34 35 HIS A N 1
ATOM 1699 C CA . HIS C 1 21 ? -14.773 2.217 24.818 1.00 14.97 35 HIS A CA 1
ATOM 1700 C C . HIS C 1 21 ? -13.744 3.259 25.202 1.00 16.06 35 HIS A C 1
ATOM 1701 O O . HIS C 1 21 ? -14.055 4.442 25.316 1.00 14.50 35 HIS A O 1
ATOM 1715 N N . PHE C 1 22 ? -12.524 2.797 25.448 1.00 12.72 36 PHE A N 1
ATOM 1716 C CA . PHE C 1 22 ? -11.461 3.685 25.874 1.00 11.76 36 PHE A CA 1
ATOM 1717 C C . PHE C 1 22 ? -10.208 3.476 25.072 1.00 13.92 36 PHE A C 1
ATOM 1718 O O . PHE C 1 22 ? -9.845 2.350 24.764 1.00 15.83 36 PHE A O 1
ATOM 1760 N N . VAL C 1 24 ? -6.394 3.741 25.528 1.00 18.28 38 VAL A N 1
ATOM 1761 C CA . VAL C 1 24 ? -5.543 3.729 26.716 1.00 18.14 38 VAL A CA 1
ATOM 1762 C C . VAL C 1 24 ? -4.104 3.423 26.312 1.00 24.88 38 VAL A C 1
ATOM 1763 O O . VAL C 1 24 ? -3.871 2.469 25.558 1.00 20.84 38 VAL A O 1
ATOM 1776 N N . LYS C 1 25 ? -3.188 4.155 26.862 1.00 19.20 39 LYS A N 1
ATOM 1777 C CA . LYS C 1 25 ? -1.753 3.899 26.673 1.00 19.92 39 LYS A CA 1
ATOM 1778 C C . LYS C 1 25 ? -1.445 2.546 27.334 1.00 23.67 39 LYS A C 1
ATOM 1779 O O . LYS C 1 25 ? -1.947 2.265 28.361 1.00 19.42 39 LYS A O 1
ATOM 1798 N N . MET C 1 26 ? -0.543 1.754 26.752 1.00 20.87 40 MET A N 1
ATOM 1799 C CA . MET C 1 26 ? -0.281 0.430 27.295 1.00 23.41 40 MET A CA 1
ATOM 1800 C C . MET C 1 26 ? 0.269 0.486 28.712 1.00 21.21 40 MET A C 1
ATOM 1801 O O . MET C 1 26 ? 0.144 -0.498 29.457 1.00 23.40 40 MET A O 1
ATOM 1815 N N . THR C 1 27 ? 0.861 1.611 29.107 1.00 21.88 41 THR A N 1
ATOM 1816 C CA . THR C 1 27 ? 1.472 1.769 30.417 1.00 21.36 41 THR A CA 1
ATOM 1817 C C . THR C 1 27 ? 0.646 2.595 31.396 1.00 22.40 41 THR A C 1
ATOM 1818 O O . THR C 1 27 ? 1.136 2.897 32.488 1.00 24.21 41 THR A O 1
ATOM 1829 N N . THR C 1 28 ? -0.578 2.970 31.046 1.00 20.78 42 THR A N 1
ATOM 1830 C CA . THR C 1 28 ? -1.417 3.743 31.955 1.00 19.82 42 THR A CA 1
ATOM 1831 C C . THR C 1 28 ? -2.019 2.848 33.029 1.00 20.09 42 THR A C 1
ATOM 1832 O O . THR C 1 28 ? -2.495 1.751 32.752 1.00 19.77 42 THR A O 1
ATOM 1843 N N . HIS C 1 29 ? -2.005 3.338 34.263 1.00 19.35 43 HIS A N 1
ATOM 1844 C CA A HIS C 1 29 ? -2.649 2.617 35.345 0.50 19.52 43 HIS A CA 1
ATOM 1845 C CA B HIS C 1 29 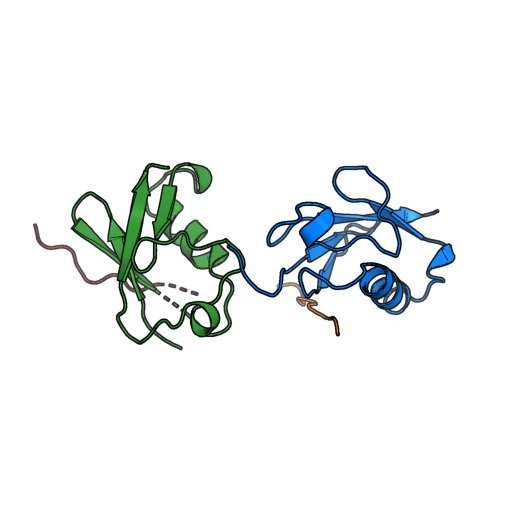? -2.646 2.615 35.343 0.50 19.50 43 HIS A CA 1
ATOM 1846 C C . HIS C 1 29 ? -4.152 2.620 35.122 1.00 17.63 43 HIS A C 1
ATOM 1847 O O . HIS C 1 29 ? -4.756 3.671 34.864 1.00 18.43 43 HIS A O 1
ATOM 1873 N N . LEU C 1 30 ? -4.752 1.445 35.211 1.00 17.11 44 LEU A N 1
ATOM 1874 C CA . LEU C 1 30 ? -6.163 1.315 34.881 1.00 17.02 44 LEU A CA 1
ATOM 1875 C C . LEU C 1 30 ? -7.085 1.994 35.876 1.00 15.25 44 LEU A C 1
ATOM 1876 O O . LEU C 1 30 ? -8.264 2.161 35.543 1.00 16.10 44 LEU A O 1
ATOM 1892 N N . LYS C 1 31 ? -6.585 2.456 37.030 1.00 16.06 45 LYS A N 1
ATOM 1893 C CA . LYS C 1 31 ? -7.391 3.337 37.868 1.00 16.60 45 LYS A CA 1
ATOM 1894 C C . LYS C 1 31 ? -7.950 4.516 37.075 1.00 17.39 45 LYS A C 1
ATOM 1895 O O . LYS C 1 31 ? -9.066 4.978 37.349 1.00 16.91 45 LYS A O 1
ATOM 1914 N N . LYS C 1 32 ? -7.228 4.940 36.070 1.00 16.24 46 LYS A N 1
ATOM 1915 C CA . LYS C 1 32 ? -7.722 6.080 35.317 1.00 16.43 46 LYS A CA 1
ATOM 1916 C C . LYS C 1 32 ? -8.999 5.723 34.531 1.00 16.47 46 LYS A C 1
ATOM 1917 O O . LYS C 1 32 ? -9.860 6.505 34.321 1.00 16.18 46 LYS A O 1
ATOM 1936 N N . LEU C 1 33 ? -8.998 4.500 34.033 1.00 14.95 47 LEU A N 1
ATOM 1937 C CA . LEU C 1 33 ? -10.173 4.020 33.336 1.00 12.62 47 LEU A CA 1
ATOM 1938 C C . LEU C 1 33 ? -11.333 3.831 34.301 1.00 14.10 47 LEU A C 1
ATOM 1939 O O . LEU C 1 33 ? -12.480 4.164 33.979 1.00 13.78 47 LEU A O 1
ATOM 1955 N N . LYS C 1 34 ? -11.054 3.292 35.491 1.00 13.77 48 LYS A N 1
ATOM 1956 C CA . LYS C 1 34 ? -12.114 3.094 36.472 1.00 14.31 48 LYS A CA 1
ATOM 1957 C C . LYS C 1 34 ? -12.750 4.426 36.832 1.00 14.64 48 LYS A C 1
ATOM 1958 O O . LYS C 1 34 ? -13.978 4.536 36.928 1.00 15.13 48 LYS A O 1
ATOM 1977 N N . GLU C 1 35 ? -11.912 5.447 37.033 1.00 14.39 49 GLU A N 1
ATOM 197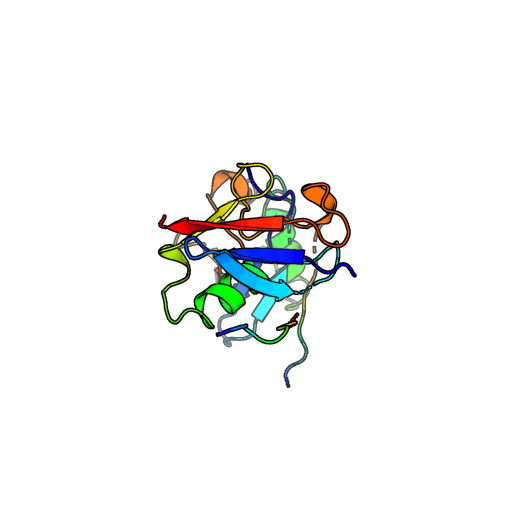8 C CA . GLU C 1 35 ? -12.393 6.769 37.417 1.00 15.00 49 GLU A CA 1
ATOM 1979 C C . GLU C 1 35 ? -13.258 7.371 36.320 1.00 14.70 49 GLU A C 1
ATOM 1980 O O . GLU C 1 35 ? -14.359 7.877 36.591 1.00 15.38 49 GLU A O 1
ATOM 1992 N N . SER C 1 36 ? -12.792 7.310 35.069 1.00 13.50 50 SER A N 1
ATOM 1993 C CA . SER C 1 36 ? -13.563 7.872 33.968 1.00 15.43 50 SER A CA 1
ATOM 1994 C C . SER C 1 36 ? -14.890 7.143 33.798 1.00 14.02 50 SER A C 1
ATOM 1995 O O . SER C 1 36 ? -15.949 7.770 33.627 1.00 15.33 50 SER A O 1
ATOM 2003 N N . TYR C 1 37 ? -14.864 5.808 33.826 1.00 12.89 51 TYR A N 1
ATOM 2004 C CA . TYR C 1 37 ? -16.080 5.038 33.636 1.00 12.71 51 TYR A CA 1
ATOM 2005 C C . TYR C 1 37 ? -17.105 5.361 34.717 1.00 14.18 51 TYR A C 1
ATOM 2006 O O . TYR C 1 37 ? -18.287 5.582 34.438 1.00 14.89 51 TYR A O 1
ATOM 2024 N N . ALA C 1 38 ? -16.673 5.378 35.985 1.00 14.73 52 ALA A N 1
ATOM 2025 C CA . ALA C 1 38 ? -17.617 5.647 37.059 1.00 14.52 52 ALA A CA 1
ATOM 2026 C C . ALA C 1 38 ? -18.193 7.048 36.922 1.00 14.20 52 ALA A C 1
ATOM 2027 O O . ALA C 1 38 ? -19.384 7.274 37.170 1.00 16.01 52 ALA A O 1
ATOM 2034 N N . GLN C 1 39 ? -17.359 8.004 36.528 1.00 15.13 53 GLN A N 1
ATOM 2035 C CA . GLN C 1 39 ? -17.840 9.364 36.311 1.00 15.69 53 GLN A CA 1
ATOM 2036 C C . GLN C 1 39 ? -18.951 9.396 35.272 1.00 14.99 53 GLN A C 1
ATOM 2037 O O . GLN C 1 39 ? -19.976 10.074 35.452 1.00 16.34 53 GLN A O 1
ATOM 2051 N N . ARG C 1 40 ? -18.779 8.665 34.176 1.00 15.15 54 ARG A N 1
ATOM 2052 C CA A ARG C 1 40 ? -19.773 8.662 33.109 0.50 14.92 54 ARG A CA 1
ATOM 2053 C CA B ARG C 1 40 ? -19.781 8.675 33.123 0.50 15.36 54 ARG A CA 1
ATOM 2054 C C . ARG C 1 40 ? -21.054 7.941 33.522 1.00 18.05 54 ARG A C 1
ATOM 2055 O O . ARG C 1 40 ? -22.144 8.261 33.025 1.00 18.35 54 ARG A O 1
ATOM 2095 N N . GLN C 1 41 ? -20.946 6.962 34.413 1.00 16.17 55 GLN A N 1
ATOM 2096 C CA . GLN C 1 41 ? -22.134 6.282 34.921 1.00 15.54 55 GLN A CA 1
ATOM 2097 C C . GLN C 1 41 ? -22.798 7.029 36.071 1.00 18.59 55 GLN A C 1
ATOM 2098 O O . GLN C 1 41 ? -23.919 6.664 36.481 1.00 21.37 55 GLN A O 1
ATOM 2112 N N . GLY C 1 42 ? -22.127 8.038 36.625 1.00 18.93 56 GLY A N 1
ATOM 2113 C CA . GLY C 1 42 ? -22.696 8.799 37.716 1.00 17.18 56 GLY A CA 1
ATOM 2114 C C . GLY C 1 42 ? -22.767 8.046 39.020 1.00 18.62 56 GLY A C 1
ATOM 2115 O O . GLY C 1 42 ? -23.703 8.266 39.807 1.00 21.34 56 GLY A O 1
ATOM 2119 N N . VAL C 1 43 ? -21.793 7.159 39.274 1.00 17.85 57 VAL A N 1
ATOM 2120 C CA . VAL C 1 43 ? -21.749 6.374 40.505 1.00 17.63 57 VAL A CA 1
ATOM 2121 C C . VAL C 1 43 ? -20.351 6.442 41.088 1.00 17.42 57 VAL A C 1
ATOM 2122 O O . VAL C 1 43 ? -19.372 6.736 40.383 1.00 17.81 57 VAL A O 1
ATOM 2135 N N . PRO C 1 44 ? -20.211 6.205 42.389 1.00 19.99 58 PRO A N 1
ATOM 2136 C CA . PRO C 1 44 ? -18.873 6.204 42.986 1.00 21.40 58 PRO A CA 1
ATOM 2137 C C . PRO C 1 44 ? -18.025 5.105 42.368 1.00 20.21 58 PRO A C 1
ATOM 2138 O O . PRO C 1 44 ? -18.499 3.999 42.114 1.00 18.78 58 PRO A O 1
ATOM 2149 N N . MET C 1 45 ? -16.747 5.422 42.104 1.00 18.87 59 MET A N 1
ATOM 2150 C CA . MET C 1 45 ? -15.848 4.393 41.606 1.00 20.42 59 MET A CA 1
ATOM 2151 C C . MET C 1 45 ? -15.800 3.225 42.580 1.00 19.38 59 MET A C 1
ATOM 2152 O O . MET C 1 45 ? -15.724 2.067 42.162 1.00 18.25 59 MET A O 1
ATOM 2166 N N . ASN C 1 46 ? -15.891 3.506 43.867 1.00 19.24 60 ASN A N 1
ATOM 2167 C CA . ASN C 1 46 ? -15.765 2.462 44.876 1.00 22.37 60 ASN A CA 1
ATOM 2168 C C . ASN C 1 46 ? -16.964 1.525 44.914 1.00 19.22 60 ASN A C 1
ATOM 2169 O O . ASN C 1 46 ? -16.890 0.499 45.597 1.00 25.22 60 ASN A O 1
ATOM 2180 N N . SER C 1 47 ? -18.054 1.854 44.213 1.00 20.82 61 SER A N 1
ATOM 2181 C CA . SER C 1 47 ? -19.224 0.987 44.117 1.00 20.21 61 SER A CA 1
ATOM 2182 C C . SER C 1 47 ? -19.090 -0.079 43.032 1.00 19.26 61 SER A C 1
ATOM 2183 O O . SER C 1 47 ? -19.983 -0.919 42.910 1.00 20.19 61 SER A O 1
ATOM 2191 N N . LEU C 1 48 ? -17.998 -0.063 42.268 1.00 16.90 62 LEU A N 1
ATOM 2192 C CA . LEU C 1 48 ? -17.835 -0.911 41.100 1.00 15.99 62 LEU A CA 1
ATOM 2193 C C . LEU C 1 48 ? -16.583 -1.765 41.250 1.00 16.83 62 LEU A C 1
ATOM 2194 O O . LEU C 1 48 ? -15.592 -1.362 41.889 1.00 21.52 62 LEU A O 1
ATOM 2210 N N . ARG C 1 49 ? -16.617 -2.944 40.637 1.00 18.46 63 ARG A N 1
ATOM 2211 C CA . ARG C 1 49 ? -15.410 -3.725 40.437 1.00 15.27 63 ARG A CA 1
ATOM 2212 C C . ARG C 1 49 ? -15.256 -3.994 38.947 1.00 17.80 63 ARG A C 1
ATOM 2213 O O . ARG C 1 49 ? -16.252 -4.166 38.230 1.00 17.18 63 ARG A O 1
ATOM 2234 N N . PHE C 1 50 ? -14.006 -4.001 38.502 1.00 15.36 64 PHE A N 1
ATOM 2235 C CA . PHE C 1 50 ? -13.660 -4.114 37.091 1.00 15.83 64 PHE A CA 1
ATOM 2236 C C . PHE C 1 50 ? -12.852 -5.376 36.883 1.00 14.07 64 PHE A C 1
ATOM 2237 O O . PHE C 1 50 ? -11.856 -5.596 37.581 1.00 17.82 64 PHE A O 1
ATOM 2254 N N . LEU C 1 51 ? -13.296 -6.225 35.936 1.00 14.83 65 LEU A N 1
ATOM 2255 C CA . LEU C 1 51 ? -12.675 -7.517 35.700 1.00 15.29 65 LEU A CA 1
ATOM 2256 C C . LEU C 1 51 ? -12.134 -7.635 34.286 1.00 16.46 65 LEU A C 1
ATOM 2257 O O . LEU C 1 51 ? -12.760 -7.175 33.325 1.00 15.74 65 LEU A O 1
ATOM 2273 N N . PHE C 1 52 ? -11.000 -8.314 34.157 1.00 17.07 66 PHE A N 1
ATOM 2274 C CA . PHE C 1 52 ? -10.454 -8.731 32.873 1.00 16.21 66 PHE A CA 1
ATOM 2275 C C . PHE C 1 52 ? -10.238 -10.228 32.943 1.00 18.26 66 PHE A C 1
ATOM 2276 O O . PHE C 1 52 ? -9.531 -10.707 33.835 1.00 19.10 66 PHE A O 1
ATOM 2293 N N . GLU C 1 53 ? -10.842 -10.965 32.010 1.00 20.93 67 GLU A N 1
ATOM 2294 C CA . GLU C 1 53 ? -10.787 -12.426 32.026 1.00 21.61 67 GLU A CA 1
ATOM 2295 C C . GLU C 1 53 ? -11.160 -12.966 33.407 1.00 20.26 67 GLU A C 1
ATOM 2296 O O . GLU C 1 53 ? -10.580 -13.933 33.908 1.00 24.87 67 GLU A O 1
ATOM 2308 N N . GLY C 1 54 ? -12.171 -12.339 34.012 1.00 17.96 68 GLY A N 1
ATOM 2309 C CA . GLY C 1 54 ? -12.694 -12.772 35.292 1.00 22.86 68 GLY A CA 1
ATOM 2310 C C . GLY C 1 54 ? -11.869 -12.395 36.502 1.00 29.77 68 GLY A C 1
ATOM 2311 O O . GLY C 1 54 ? -12.273 -12.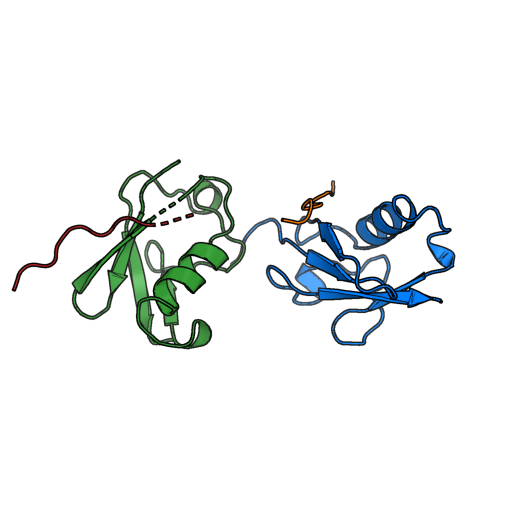721 37.632 1.00 26.51 68 GLY A O 1
ATOM 2315 N N . GLN C 1 55 ? -10.737 -11.727 36.322 1.00 18.52 69 GLN A N 1
ATOM 2316 C CA . GLN C 1 55 ? -9.857 -11.372 37.423 1.00 21.09 69 GLN A CA 1
ATOM 2317 C C . GLN C 1 55 ? -9.979 -9.891 37.746 1.00 19.75 69 GLN A C 1
ATOM 2318 O O . GLN C 1 55 ? -10.167 -9.055 36.863 1.00 18.74 69 GLN A O 1
ATOM 2332 N N . ARG C 1 56 ? -9.877 -9.562 39.020 1.00 20.87 70 ARG A N 1
ATOM 2333 C CA . ARG C 1 56 ? -10.039 -8.176 39.411 1.00 17.27 70 ARG A CA 1
ATOM 2334 C C . ARG C 1 56 ? -8.873 -7.334 38.909 1.00 18.53 70 ARG A C 1
ATOM 2335 O O . ARG C 1 56 ? -7.705 -7.682 39.119 1.00 24.94 70 ARG A O 1
ATOM 2356 N N . ILE C 1 57 ? -9.202 -6.223 38.253 1.00 18.43 71 ILE A N 1
ATOM 2357 C CA . ILE C 1 57 ? -8.214 -5.245 37.822 1.00 18.63 71 ILE A CA 1
ATOM 2358 C C . ILE C 1 57 ? -7.844 -4.341 38.986 1.00 20.03 71 ILE A C 1
ATOM 2359 O O . ILE C 1 57 ? -8.693 -3.623 39.536 1.00 19.82 71 ILE A O 1
ATOM 2375 N N . ALA C 1 58 ? -6.572 -4.352 39.326 1.00 20.80 72 ALA A N 1
ATOM 2376 C CA . ALA C 1 58 ? -6.027 -3.488 40.351 1.00 19.41 72 ALA A CA 1
ATOM 2377 C C . ALA C 1 58 ? -5.821 -2.085 39.798 1.00 22.60 72 ALA A C 1
ATOM 2378 O O . ALA C 1 58 ? -5.635 -1.878 38.595 1.00 20.72 72 ALA A O 1
ATOM 2385 N N . ASP C 1 59 ? -5.851 -1.111 40.704 1.00 22.71 73 ASP A N 1
ATOM 2386 C CA . ASP C 1 59 ? -5.633 0.277 40.320 1.00 20.54 73 ASP A CA 1
ATOM 2387 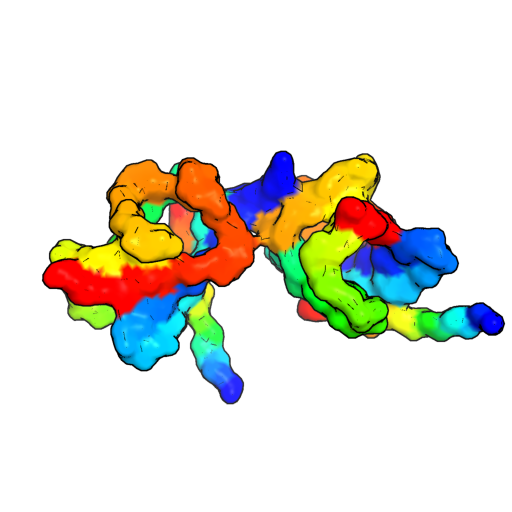C C . ASP C 1 59 ? -4.333 0.458 39.546 1.00 19.55 73 ASP A C 1
ATOM 2388 O O . ASP C 1 59 ? -4.294 1.218 38.568 1.00 20.01 73 ASP A O 1
ATOM 2397 N N . ASN C 1 60 ? -3.256 -0.219 39.962 1.00 20.60 74 ASN A N 1
ATOM 2398 C CA . ASN C 1 60 ? -1.958 -0.026 39.325 1.00 19.65 74 ASN A CA 1
ATOM 2399 C C . ASN C 1 60 ? -1.681 -1.011 38.190 1.00 24.10 74 ASN A C 1
ATOM 2400 O O . ASN C 1 60 ? -0.597 -0.964 37.607 1.00 26.76 74 ASN A O 1
ATOM 2411 N N . HIS C 1 61 ? -2.630 -1.878 37.847 1.00 20.64 75 HIS A N 1
ATOM 2412 C CA . HIS C 1 61 ? -2.470 -2.714 36.669 1.00 22.03 75 HIS A CA 1
ATOM 2413 C C . HIS C 1 61 ? -2.474 -1.845 35.413 1.00 20.03 75 HIS A C 1
ATOM 2414 O O . HIS C 1 61 ? -3.218 -0.863 35.322 1.00 21.76 75 HIS A O 1
ATOM 2428 N N . THR C 1 62 ? -1.647 -2.216 34.443 1.00 21.62 76 THR A N 1
ATOM 2429 C CA . THR C 1 62 ? -1.650 -1.574 33.143 1.00 21.06 76 THR A CA 1
ATOM 2430 C C . THR C 1 62 ? -2.033 -2.586 32.077 1.00 20.73 76 THR A C 1
ATOM 2431 O O . THR C 1 62 ? -1.865 -3.795 32.264 1.00 20.92 76 THR A O 1
ATOM 2442 N N . PRO C 1 63 ? -2.486 -2.118 30.919 1.00 17.92 77 PRO A N 1
ATOM 2443 C CA . PRO C 1 63 ? -2.787 -3.067 29.840 1.00 17.06 77 PRO A CA 1
ATOM 2444 C C . PRO C 1 63 ? -1.605 -3.938 29.486 1.00 21.08 77 PRO A C 1
ATOM 2445 O O . PRO C 1 63 ? -1.755 -5.148 29.293 1.00 22.68 77 PRO A O 1
ATOM 2456 N N . LYS C 1 64 ? -0.409 -3.347 29.435 1.00 21.76 78 LYS A N 1
ATOM 2457 C CA . LYS C 1 64 ? 0.791 -4.119 29.137 1.00 20.91 78 LYS A CA 1
ATOM 2458 C C . LYS C 1 64 ? 0.976 -5.243 30.140 1.00 25.32 78 LYS A C 1
ATOM 2459 O O . LYS C 1 64 ? 1.243 -6.391 29.760 1.00 26.23 78 LYS A O 1
ATOM 2478 N N . GLU C 1 65 ? 0.824 -4.941 31.431 1.00 21.79 79 GLU A N 1
ATOM 2479 C CA . GLU C 1 65 ? 1.069 -5.952 32.456 1.00 22.41 79 GLU A CA 1
ATOM 2480 C C . GLU C 1 65 ? 0.077 -7.098 32.344 1.00 30.14 79 GLU A C 1
ATOM 2481 O O . GLU C 1 65 ? 0.428 -8.269 32.542 1.00 29.72 79 GLU A O 1
ATOM 2493 N N . LEU C 1 66 ? -1.180 -6.774 32.066 1.00 23.39 80 LEU A N 1
ATOM 2494 C CA . LEU C 1 66 ? -2.219 -7.788 31.997 1.00 21.79 80 LEU A CA 1
ATOM 2495 C C . LEU C 1 66 ? -2.228 -8.541 30.676 1.00 20.52 80 LEU A C 1
ATOM 2496 O O . LEU C 1 66 ? -3.017 -9.485 30.534 1.00 24.45 80 LEU A O 1
ATOM 2512 N N . GLY C 1 67 ? -1.407 -8.147 29.712 1.00 23.06 81 GLY A N 1
ATOM 2513 C CA . GLY C 1 67 ? -1.458 -8.792 28.415 1.00 23.25 81 GLY A CA 1
ATO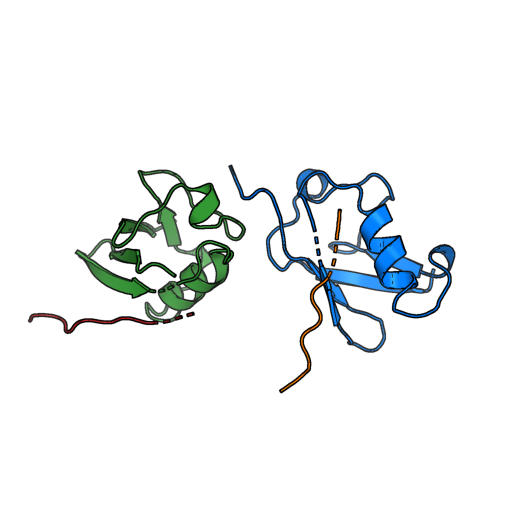M 2514 C C . GLY C 1 67 ? -2.702 -8.450 27.633 1.00 22.04 81 GLY A C 1
ATOM 2515 O O . GLY C 1 67 ? -3.202 -9.293 26.874 1.00 23.06 81 GLY A O 1
ATOM 2519 N N . MET C 1 68 ? -3.228 -7.240 27.812 1.00 23.04 82 MET A N 1
ATOM 2520 C CA . MET C 1 68 ? -4.425 -6.822 27.104 1.00 19.34 82 MET A CA 1
ATOM 2521 C C . MET C 1 68 ? -4.098 -6.531 25.651 1.00 21.97 82 MET A C 1
ATOM 2522 O O . MET C 1 68 ? -2.998 -6.104 25.305 1.00 25.08 82 MET A O 1
ATOM 2536 N N . GLU C 1 69 ? -5.063 -6.815 24.795 1.00 17.49 83 GLU A N 1
ATOM 2537 C CA . GLU C 1 69 ? -4.909 -6.672 23.360 1.00 22.70 83 GLU A CA 1
ATOM 2538 C C . GLU C 1 69 ? -6.061 -5.846 22.827 1.00 17.51 83 GLU A C 1
ATOM 2539 O O . GLU C 1 69 ? -7.087 -5.662 23.486 1.00 17.64 83 GLU A O 1
ATOM 2551 N N . GLU C 1 70 ? -5.873 -5.365 21.605 1.00 18.54 84 GLU A N 1
ATOM 2552 C CA . GLU C 1 70 ? -6.837 -4.487 20.975 1.00 15.55 84 GLU A CA 1
ATOM 2553 C C . GLU C 1 70 ? -8.239 -5.071 21.040 1.00 18.01 84 GLU A C 1
ATOM 2554 O O . GLU C 1 70 ? -8.478 -6.218 20.647 1.00 18.66 84 GLU A O 1
ATOM 2566 N N . GLU C 1 71 ? -9.170 -4.250 21.508 1.00 14.11 85 GLU A N 1
ATOM 2567 C CA . GLU C 1 71 ? -10.603 -4.558 21.607 1.00 16.55 85 GLU A CA 1
ATOM 2568 C C . GLU C 1 71 ? -10.938 -5.556 22.709 1.00 18.31 85 GLU A C 1
ATOM 2569 O O . GLU C 1 71 ? -12.080 -6.042 22.755 1.00 18.41 85 GLU A O 1
ATOM 2581 N N . ASP C 1 72 ? -10.001 -5.861 23.604 1.00 15.43 86 ASP A N 1
ATOM 2582 C CA . ASP C 1 72 ? -10.329 -6.696 24.756 1.00 15.41 86 ASP A CA 1
ATOM 2583 C C . ASP C 1 72 ? -11.439 -6.048 25.582 1.00 14.68 86 ASP A C 1
ATOM 2584 O O . ASP C 1 72 ? -11.610 -4.820 25.616 1.00 14.08 86 ASP A O 1
ATOM 2593 N N . VAL C 1 73 ? -12.137 -6.915 26.325 1.00 15.03 87 VAL A N 1
ATOM 2594 C CA . VAL C 1 73 ? -13.304 -6.549 27.123 1.00 12.80 87 VAL A CA 1
ATOM 2595 C C . VAL C 1 73 ? -12.885 -6.450 28.585 1.00 13.53 87 VAL A C 1
ATOM 2596 O O . VAL C 1 73 ? -12.166 -7.317 29.106 1.00 16.05 87 VAL A O 1
ATOM 2609 N N . ILE C 1 74 ? -13.367 -5.401 29.234 1.00 12.52 88 ILE A N 1
ATOM 2610 C CA . ILE C 1 74 ? -13.411 -5.270 30.688 1.00 12.98 88 ILE A CA 1
ATOM 2611 C C . ILE C 1 74 ? -14.871 -5.316 31.100 1.00 13.02 88 ILE A C 1
ATOM 2612 O O . ILE C 1 74 ? -15.705 -4.602 30.524 1.00 15.78 88 ILE A O 1
ATOM 2628 N N . GLU C 1 75 ? -15.184 -6.162 32.088 1.00 11.56 89 GLU A N 1
ATOM 2629 C CA . GLU C 1 75 ? -16.534 -6.274 32.611 1.00 13.17 89 GLU A CA 1
ATOM 2630 C C . GLU C 1 75 ? -16.631 -5.462 33.893 1.00 12.32 89 GLU A C 1
ATOM 2631 O O . GLU C 1 75 ? -15.702 -5.473 34.707 1.00 17.08 89 GLU A O 1
ATOM 2643 N N . VAL C 1 76 ? -17.762 -4.795 34.081 1.00 13.28 90 VAL A N 1
ATOM 2644 C CA . VAL C 1 76 ? -18.028 -4.050 35.305 1.00 13.80 90 VAL A CA 1
ATOM 2645 C C . VAL C 1 76 ? -19.176 -4.714 36.055 1.00 15.87 90 VAL A C 1
ATOM 2646 O O . VAL C 1 76 ? -20.249 -4.955 35.494 1.00 16.12 90 VAL A O 1
ATOM 2659 N N . TYR C 1 77 ? -18.948 -4.980 37.337 1.00 16.87 91 TYR A N 1
ATOM 2660 C CA . TYR C 1 77 ? -19.966 -5.500 38.233 1.00 15.85 91 TYR A CA 1
ATOM 2661 C C . TYR C 1 77 ? -20.059 -4.579 39.442 1.00 16.52 91 TYR A C 1
ATOM 2662 O O . TYR C 1 77 ? -19.158 -3.784 39.717 1.00 17.84 91 TYR A O 1
ATOM 2680 N N . GLN C 1 78 ? -21.161 -4.682 40.176 1.00 18.13 92 GLN A N 1
ATOM 2681 C CA . GLN C 1 78 ? -21.232 -3.958 41.439 1.00 18.82 92 GLN A CA 1
ATOM 2682 C C . GLN C 1 78 ? -20.232 -4.562 42.414 1.00 22.54 92 GLN A C 1
ATOM 2683 O O . GLN C 1 78 ? -20.027 -5.778 42.443 1.00 23.82 92 GLN A O 1
ATOM 2697 N N . GLU C 1 79 ? -19.605 -3.712 43.216 1.00 20.81 93 GLU A N 1
ATOM 2698 C CA . GLU C 1 79 ? -18.649 -4.205 44.207 1.00 35.31 93 GLU A CA 1
ATOM 2699 C C . GLU C 1 79 ? -19.326 -5.160 45.187 1.00 36.43 93 GLU A C 1
ATOM 2700 O O . GLU C 1 79 ? -20.393 -4.845 45.689 1.00 36.46 93 GLU A O 1
ATOM 2712 N N . GLU D 2 4 ? -28.018 1.966 14.342 1.00 49.42 6 GLU B N 1
ATOM 2713 C CA . GLU D 2 4 ? -26.755 2.721 14.291 1.00 60.74 6 GLU B CA 1
ATOM 2714 C C . GLU D 2 4 ? -26.341 3.443 15.597 1.00 60.81 6 GLU B C 1
ATOM 2715 O O . GLU D 2 4 ? -26.425 4.664 15.713 1.00 52.52 6 GLU B O 1
ATOM 2726 N N . ALA D 2 5 ? -25.893 2.673 16.566 1.00 47.77 7 ALA B N 1
ATOM 2727 C CA . ALA D 2 5 ? -25.666 3.203 17.888 1.00 55.41 7 ALA B CA 1
ATOM 2728 C C . ALA D 2 5 ? -24.639 4.301 17.901 1.00 57.78 7 ALA B C 1
ATOM 2729 O O . ALA D 2 5 ? -23.754 4.320 17.078 1.00 57.35 7 ALA B O 1
ATOM 2736 N N . GLU D 2 6 ? -24.742 5.190 18.880 1.00 41.59 8 GLU B N 1
ATOM 2737 C CA . GLU D 2 6 ? -23.741 6.175 19.043 1.00 29.26 8 GLU B CA 1
ATOM 2738 C C . GLU D 2 6 ? -22.548 5.463 19.649 1.00 27.12 8 GLU B C 1
ATOM 2739 O O . GLU D 2 6 ? -22.624 4.872 20.677 1.00 26.61 8 GLU B O 1
ATOM 2751 N N . GLU D 2 7 ? -21.475 5.514 18.917 1.00 29.40 9 GLU B N 1
ATOM 2752 C CA A GLU D 2 7 ? -20.225 4.998 19.455 0.50 33.98 9 GLU B CA 1
ATOM 2753 C CA B GLU D 2 7 ? -20.231 4.994 19.462 0.50 33.73 9 GLU B CA 1
ATOM 2754 C C . GLU D 2 7 ? -19.696 5.941 20.524 1.00 24.13 9 GLU B C 1
ATOM 2755 O O . GLU D 2 7 ? -19.844 7.168 20.420 1.00 24.96 9 GLU B O 1
ATOM 2777 N N . ARG D 2 8 ? -19.082 5.374 21.554 1.00 22.91 10 ARG B N 1
ATOM 2778 C CA . ARG D 2 8 ? -18.515 6.148 22.649 1.00 22.47 10 ARG B CA 1
ATOM 2779 C C . ARG D 2 8 ? -17.090 5.672 22.846 1.00 22.01 10 ARG B C 1
ATOM 2780 O O . ARG D 2 8 ? -16.871 4.573 23.362 1.00 20.94 10 ARG B O 1
ATOM 2801 N N . ILE D 2 9 ? -16.134 6.491 22.438 1.00 22.86 11 ILE B N 1
ATOM 2802 C CA . ILE D 2 9 ? -14.716 6.216 22.634 1.00 22.57 11 ILE B CA 1
ATOM 2803 C C . ILE D 2 9 ? -14.114 7.412 23.364 1.00 22.77 11 ILE B C 1
ATOM 2804 O O . ILE D 2 9 ? -14.178 8.549 22.872 1.00 23.89 11 ILE B O 1
ATOM 2820 N N . ILE D 2 10 ? -13.514 7.145 24.517 1.00 21.75 12 ILE B N 1
ATOM 2821 C CA . ILE D 2 10 ? -12.879 8.150 25.338 1.00 21.81 12 ILE B CA 1
ATOM 2822 C C . ILE D 2 10 ? -11.384 7.916 25.354 1.00 21.78 12 ILE B C 1
ATOM 2823 O O . ILE D 2 10 ? -10.936 6.822 25.665 1.00 20.89 12 ILE B O 1
ATOM 2853 N N . LEU D 2 12 ? -7.952 8.325 27.174 1.00 21.16 14 LEU B N 1
ATOM 2854 C CA . LEU D 2 12 ? -7.417 8.542 28.526 1.00 21.95 14 LEU B CA 1
ATOM 2855 C C . LEU D 2 12 ? -5.978 9.018 28.510 1.00 26.02 14 LEU B C 1
ATOM 2856 O O . LEU D 2 12 ? -5.156 8.533 27.726 1.00 26.25 14 LEU B O 1
ATOM 2872 N N . ASP D 2 13 ? -5.662 9.959 29.393 1.00 22.35 15 ASP B N 1
ATOM 2873 C CA . ASP D 2 13 ? -4.292 10.456 29.499 1.00 21.70 15 ASP B CA 1
ATOM 2874 C C . ASP D 2 13 ? -3.346 9.406 30.076 1.00 26.43 15 ASP B C 1
ATOM 2875 O O . ASP D 2 13 ? -2.124 9.414 29.783 1.00 30.51 15 ASP B O 1
#

Sequence (166 aa):
YIKLKVIGQDSSEIHFVKMTTHLKKLKESYAQRRQGVPMNSLRFLFEGQRIADNHTPKELGMEEEDVIEVYQEGEAEERIIILKEGEYIKLKVIGQDSSSEIHFVKMTTHHLKKLKESYAQRRQGVPMNSLRFLFEGQRIADNHTPKELGMEEEDVIEVYQEEAEEERIILD

Secondary structure (DSSP, 8-state):
---SB---EEE-TTS-EEE--BTTS-THHHHHHHHHHHTS-GGGEEEEETTEEPPTT--HHHHT--TT-EEEEEE-/-PPP-B---/----EEE-TTS-EEE---TT--THHHHHHHHHHHTS-GGGEEEEETTEEPPTT--HHHHT--TT-EEEEEE-/-PPPP-B--

GO terms:
  GO:0005515 protein binding (F, IPI)
  GO:0015459 potassium channel regulator activity (F, IDA)
  GO:0034605 cellular response to heat (P, IDA)
  GO:0097165 nuclear stress granule (C, IDA)
  GO:0005634 nucleus (C, IDA)
  GO:0005886 plasma membrane (C, IDA)
  GO:0016604 nuclear body (C, IDA)
  GO:0016605 PML body (C, IDA)
  GO:0031386 protein tag activity (F, IDA)
  GO:0045759 negative regulation of action potential (P, IDA)
  GO:0016925 protein sumoylation (P, IDA)
  GO:0032436 positive regulation of proteasomal ubiquitin-dependent protein catabolic process (P, IDA)
  GO:0071276 cellular response to cadmium ion (P, IDA)
  GO:0031625 ubiquitin protein ligase binding (F, IPI)
  GO:0005634 nucleus (C, TAS)
  GO:0005643 nuclear pore (C, TAS)
  GO:0006281 DNA repair (P, TAS)
  GO:0005654 nucleoplasm (C, TAS)
  GO:0005829 cytosol (C, TAS)
  GO:0031334 positive regulation of protein-containing complex assembly (P, IDA)

Radius of gyration: 18.39 Å; Cα contacts (8 Å, |Δi|>4): 319; chains: 4; bounding box: 36×29×61 Å

Foldseek 3Di:
DAKEWEAEPVRDTDIDDDQQDQCLVVLCVVCVVVVHDSLQKFKDFVRHTRDRRDGNNNVVHDHHGYIYIDGD/DDDDDDDDD/DDDQDAKEWEAEPVRDTDIDTGQQDFCLVVLVVVCVVVVHDSLQKFKDFPRHTRDRRDGNNNVVHHHHGYIYIDTD/DDDDDDDPD

B-factor: mean 26.42, std 13.45, range [11.31, 104.11]

Organism: Homo sapiens (NCBI:txid9606)

Nearest PDB structures (foldseek):
  6uyv-assembly1_A  TM=9.748E-01  e=9.355E-16  Homo sapiens
  2eke-assembly2_D  TM=9.470E-01  e=1.131E-10  Saccharomyces cerevisiae
  3uqb-assembly1_A  TM=9.510E-01  e=2.884E-10  Saccharomyces cerevisiae S288C
  2eke-assembly1_C  TM=9.295E-01  e=7.356E-10  Saccharomyces cerevisiae
  5jne-assembly1_A  TM=9.272E-01  e=1.175E-09  Saccharomyces cerevisiae S288C

InterPro domains:
  IPR000626 Ubiquitin-like domain [PS50053] (20-97)
  IPR000626 Ubiquitin-like domain [SM00213] (22-93)
  IPR022617 Rad60/SUMO-like domain [PF11976] (22-91)
  IPR029071 Ubiquitin-like domain superfamily [SSF54236] (2-98)
  IPR046332 Small ubiquitin-related modifier 1, Ubl domain [cd16114] (21-96)